Protein AF-A0A937WXI8-F1 (afdb_monomer)

Mean predicted aligned error: 5.97 Å

Nearest PDB structures (foldseek):
  8tid-assembly1_P  TM=4.183E-01  e=4.765E-04  Tetrahymena thermophila
  8th8-assembly1_P  TM=4.188E-01  e=2.820E-03  Tetrahymena thermophila
  8glk-assembly1_D  TM=4.709E-01  e=4.231E-01  Flavobacterium johnsoniae
  2wdy-assembly1_A  TM=4.471E-01  e=8.077E-01  Streptomyces coelicolor
  3s6v-assembly2_B  TM=4.698E-01  e=1.913E+00  Ancylostoma caninum

pLDDT: mean 93.1, std 4.79, range [73.44, 98.25]

Structure (mmCIF, N/CA/C/O backbone):
data_AF-A0A937WXI8-F1
#
_entry.id   AF-A0A937WXI8-F1
#
loop_
_atom_site.group_PDB
_atom_site.id
_atom_site.type_symbol
_atom_site.label_atom_id
_atom_site.label_alt_id
_atom_site.label_comp_id
_atom_site.label_asym_id
_atom_site.label_entity_id
_atom_site.label_seq_id
_atom_site.pdbx_PDB_ins_code
_atom_site.Cartn_x
_atom_site.Cartn_y
_atom_site.Cartn_z
_atom_site.occupancy
_atom_site.B_iso_or_equiv
_atom_site.auth_seq_id
_atom_site.auth_comp_id
_atom_site.auth_asym_id
_atom_site.auth_atom_id
_atom_site.pdbx_PDB_model_num
ATOM 1 N N . MET A 1 1 ? -3.631 -0.212 4.418 1.00 88.50 1 MET A N 1
ATOM 2 C CA . MET A 1 1 ? -2.775 -0.478 5.596 1.00 88.50 1 MET A CA 1
ATOM 3 C C . MET A 1 1 ? -1.649 -1.382 5.152 1.00 88.50 1 MET A C 1
ATOM 5 O O . MET A 1 1 ? -1.946 -2.474 4.686 1.00 88.50 1 MET A O 1
ATOM 9 N N . ILE A 1 2 ? -0.408 -0.899 5.191 1.00 81.50 2 ILE A N 1
ATOM 10 C CA . ILE A 1 2 ? 0.749 -1.517 4.527 1.00 81.50 2 ILE A CA 1
ATOM 11 C C . ILE A 1 2 ? 1.825 -1.875 5.558 1.00 81.50 2 ILE A C 1
ATOM 13 O O . ILE A 1 2 ? 2.051 -1.124 6.509 1.00 81.50 2 ILE A O 1
ATOM 17 N N . ARG A 1 3 ? 2.494 -3.011 5.353 1.00 81.94 3 ARG A N 1
ATOM 18 C CA . ARG A 1 3 ? 3.704 -3.438 6.069 1.00 81.94 3 ARG A CA 1
ATOM 19 C C . ARG A 1 3 ? 4.605 -4.174 5.086 1.00 81.94 3 ARG A C 1
ATOM 21 O O . ARG A 1 3 ? 4.110 -4.964 4.301 1.00 81.94 3 ARG A O 1
ATOM 28 N N . GLY A 1 4 ? 5.913 -3.944 5.157 1.00 75.50 4 GLY A N 1
ATOM 29 C CA . GLY A 1 4 ? 6.868 -4.578 4.250 1.00 75.50 4 GLY A CA 1
ATOM 30 C C . GLY A 1 4 ? 6.789 -4.032 2.821 1.00 75.50 4 GLY A C 1
ATOM 31 O O . GLY A 1 4 ? 5.716 -3.765 2.278 1.00 75.50 4 GLY A O 1
ATOM 32 N N . SER A 1 5 ? 7.955 -3.856 2.218 1.00 84.56 5 SER A N 1
ATOM 33 C CA . SER A 1 5 ? 8.097 -3.409 0.838 1.00 84.56 5 SER A CA 1
ATOM 34 C C . SER A 1 5 ? 9.276 -4.110 0.184 1.00 84.56 5 SER A C 1
ATOM 36 O O . SER A 1 5 ? 10.197 -4.559 0.867 1.00 84.56 5 SER A O 1
ATOM 38 N N . GLY A 1 6 ? 9.240 -4.192 -1.138 1.00 85.69 6 GLY A N 1
ATOM 39 C CA . GLY A 1 6 ? 10.349 -4.646 -1.968 1.00 85.69 6 GLY A CA 1
ATOM 40 C C . GLY A 1 6 ? 10.408 -3.804 -3.232 1.00 85.69 6 GLY A C 1
ATOM 41 O O . GLY A 1 6 ? 9.405 -3.204 -3.619 1.00 85.69 6 GLY A O 1
ATOM 42 N N . GLU A 1 7 ? 11.571 -3.763 -3.867 1.00 91.62 7 GLU A N 1
ATOM 43 C CA . GLU A 1 7 ? 11.778 -3.014 -5.102 1.00 91.62 7 GLU A CA 1
ATOM 44 C C . GLU A 1 7 ? 12.643 -3.828 -6.060 1.00 91.62 7 GLU A C 1
ATOM 46 O O . GLU A 1 7 ? 13.645 -4.422 -5.659 1.00 91.62 7 GLU A O 1
ATOM 51 N N . ASN A 1 8 ? 12.257 -3.820 -7.333 1.00 93.38 8 ASN A N 1
ATOM 52 C CA . ASN A 1 8 ? 13.097 -4.242 -8.439 1.00 93.38 8 ASN A CA 1
ATOM 53 C C . ASN A 1 8 ? 13.299 -3.058 -9.389 1.00 93.38 8 ASN A C 1
ATOM 55 O O . ASN A 1 8 ? 12.338 -2.372 -9.748 1.00 93.38 8 ASN A O 1
ATOM 59 N N . ILE A 1 9 ? 14.540 -2.844 -9.828 1.00 93.06 9 ILE A N 1
ATOM 60 C CA . ILE A 1 9 ? 14.888 -1.817 -10.815 1.00 93.06 9 ILE A CA 1
ATOM 61 C C . ILE A 1 9 ? 15.528 -2.494 -12.022 1.00 93.06 9 ILE A C 1
ATOM 63 O O . ILE A 1 9 ? 16.399 -3.351 -11.882 1.00 93.06 9 ILE A O 1
ATOM 67 N N . TRP A 1 10 ? 15.095 -2.116 -13.219 1.00 95.19 10 TRP A N 1
ATOM 68 C CA . TRP A 1 10 ? 15.735 -2.489 -14.475 1.00 95.19 10 TRP A CA 1
ATOM 69 C C . TRP A 1 10 ? 16.114 -1.221 -15.228 1.00 95.19 10 TRP A C 1
ATOM 71 O O . TRP A 1 10 ? 15.321 -0.281 -15.292 1.00 95.19 10 TRP A O 1
ATOM 81 N N . ARG A 1 11 ? 17.328 -1.183 -15.780 1.00 92.38 11 ARG A N 1
ATOM 82 C CA . ARG A 1 11 ? 17.828 -0.051 -16.563 1.00 92.38 11 ARG A CA 1
ATOM 83 C C . ARG A 1 11 ? 18.382 -0.528 -17.888 1.00 92.38 11 ARG A C 1
ATOM 85 O O . ARG A 1 11 ? 19.051 -1.557 -17.952 1.00 92.38 11 ARG A O 1
ATOM 92 N N . TYR A 1 12 ? 18.139 0.260 -18.923 1.00 90.31 12 TYR A N 1
ATOM 93 C CA . TYR A 1 12 ? 18.654 0.017 -20.257 1.00 90.31 12 TYR A CA 1
ATOM 94 C C . TYR A 1 12 ? 18.943 1.338 -20.958 1.00 90.31 12 TYR A C 1
ATOM 96 O O . TYR A 1 12 ? 18.070 2.196 -21.040 1.00 90.31 12 TYR A O 1
ATOM 104 N N . ALA A 1 13 ? 20.154 1.485 -21.487 1.00 86.44 13 ALA A N 1
ATOM 105 C CA . ALA A 1 13 ? 20.530 2.614 -22.327 1.00 86.44 13 ALA A CA 1
ATOM 106 C C . ALA A 1 13 ? 20.636 2.144 -23.779 1.00 86.44 13 ALA A C 1
ATOM 108 O O . ALA A 1 13 ? 21.362 1.191 -24.069 1.00 86.44 13 ALA A O 1
ATOM 109 N N . SER A 1 14 ? 19.927 2.817 -24.684 1.00 81.31 14 SER A N 1
ATOM 110 C CA . SER A 1 14 ? 20.088 2.608 -26.123 1.00 81.31 14 SER A CA 1
ATOM 111 C C . SER A 1 14 ? 21.176 3.543 -26.648 1.00 81.31 14 SER A C 1
ATOM 113 O O . SER A 1 14 ? 21.171 4.741 -26.357 1.00 81.31 14 SER A O 1
ATOM 115 N N . ILE A 1 15 ? 22.140 2.988 -27.382 1.00 83.44 15 ILE A N 1
ATOM 116 C CA . ILE A 1 15 ? 23.306 3.708 -27.898 1.00 83.44 15 ILE A CA 1
ATOM 117 C C . ILE A 1 15 ? 23.474 3.355 -29.374 1.00 83.44 15 ILE A C 1
ATOM 119 O O . ILE A 1 15 ? 23.551 2.177 -29.716 1.00 83.44 15 ILE A O 1
ATOM 123 N N . ILE A 1 16 ? 23.565 4.372 -30.230 1.00 81.81 16 ILE A N 1
ATOM 124 C CA . ILE A 1 16 ? 24.041 4.227 -31.608 1.00 81.81 16 ILE A CA 1
ATOM 125 C C . ILE A 1 16 ? 25.551 4.432 -31.593 1.00 81.81 16 ILE A C 1
ATOM 127 O O . ILE A 1 16 ? 26.041 5.432 -31.062 1.00 81.81 16 ILE A O 1
ATOM 131 N N . GLU A 1 17 ? 26.276 3.484 -32.173 1.00 87.75 17 GLU A N 1
ATOM 132 C CA . GLU A 1 17 ? 27.719 3.553 -32.373 1.00 87.75 17 GLU A CA 1
ATOM 133 C C . GLU A 1 17 ? 28.007 3.806 -33.856 1.00 87.75 17 GLU A C 1
ATOM 135 O O . GLU A 1 17 ? 27.491 3.099 -34.722 1.00 87.75 17 GLU A O 1
ATOM 140 N N . TYR A 1 18 ? 28.772 4.856 -34.145 1.00 88.31 18 TYR A N 1
ATOM 141 C CA . TYR A 1 18 ? 29.206 5.211 -35.495 1.00 88.31 18 TYR A CA 1
ATOM 142 C C . TYR A 1 18 ? 30.537 4.530 -35.830 1.00 88.31 18 TYR A C 1
ATOM 144 O O . TYR A 1 18 ? 31.299 4.167 -34.937 1.00 88.31 18 TYR A O 1
ATOM 152 N N . GLU A 1 19 ? 30.855 4.419 -37.121 1.00 91.38 19 GLU A N 1
ATOM 153 C CA . GLU A 1 19 ? 32.113 3.821 -37.608 1.00 91.38 19 GLU A CA 1
ATOM 154 C C . GLU A 1 19 ? 33.373 4.516 -37.064 1.00 91.38 19 GLU A C 1
ATOM 156 O O . GLU A 1 19 ? 34.423 3.894 -36.936 1.00 91.38 19 GLU A O 1
ATOM 161 N N . ASP A 1 20 ? 33.265 5.796 -36.697 1.00 91.75 20 ASP A N 1
ATOM 162 C CA . ASP A 1 20 ? 34.338 6.577 -36.073 1.00 91.75 20 ASP A CA 1
ATOM 163 C C . ASP A 1 20 ? 34.441 6.398 -34.544 1.00 91.75 20 ASP A C 1
ATOM 165 O O . ASP A 1 20 ? 35.203 7.103 -33.881 1.00 91.75 20 ASP A O 1
ATOM 169 N N . GLY A 1 21 ? 33.669 5.471 -33.969 1.00 89.19 21 GLY A N 1
ATOM 170 C CA . GLY A 1 21 ? 33.646 5.161 -32.540 1.00 89.19 21 GLY A CA 1
ATOM 171 C C . GLY A 1 21 ? 32.817 6.126 -31.688 1.00 89.19 21 GLY A C 1
ATOM 172 O O . GLY A 1 21 ? 32.745 5.957 -30.466 1.00 89.19 21 GLY A O 1
ATOM 173 N N . ARG A 1 22 ? 32.161 7.140 -32.277 1.00 89.69 22 ARG A N 1
ATOM 174 C CA . ARG A 1 22 ? 31.226 7.990 -31.524 1.00 89.69 22 ARG A CA 1
ATOM 175 C C . ARG A 1 22 ? 30.027 7.172 -31.052 1.00 89.69 22 ARG A C 1
ATOM 177 O O . ARG A 1 22 ? 29.423 6.430 -31.819 1.00 89.69 22 ARG A O 1
ATOM 184 N N . ARG A 1 23 ? 29.636 7.376 -29.791 1.00 86.75 23 ARG A N 1
ATOM 185 C CA . ARG A 1 23 ? 28.477 6.739 -29.152 1.00 86.75 23 ARG A CA 1
ATOM 186 C C . ARG A 1 23 ? 27.461 7.803 -28.768 1.00 86.75 23 ARG A C 1
ATOM 188 O O . ARG A 1 23 ? 27.758 8.659 -27.935 1.00 86.75 23 ARG A O 1
ATOM 195 N N . VAL A 1 24 ? 26.273 7.758 -29.361 1.00 85.25 24 VAL A N 1
ATOM 196 C CA . VAL A 1 24 ? 25.193 8.710 -29.068 1.00 85.25 24 VAL A CA 1
ATOM 197 C C . VAL A 1 24 ? 24.010 7.991 -28.427 1.00 85.25 24 VAL A C 1
ATOM 199 O O . VAL A 1 24 ? 23.615 6.929 -28.913 1.00 85.25 24 VAL A O 1
ATOM 202 N N . PRO A 1 25 ? 23.425 8.532 -27.343 1.00 83.56 25 PRO A N 1
ATOM 203 C CA . PRO A 1 25 ? 22.187 7.992 -26.807 1.00 83.56 25 PRO A CA 1
ATOM 204 C C . PRO A 1 25 ? 21.075 8.070 -27.850 1.00 83.56 25 PRO A C 1
ATOM 206 O O . PRO A 1 25 ? 20.882 9.106 -28.488 1.00 83.56 25 PRO A O 1
ATOM 209 N N . ALA A 1 26 ? 20.328 6.984 -27.996 1.0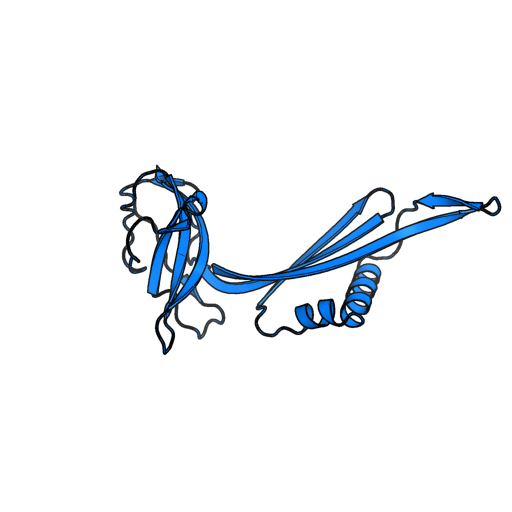0 81.44 26 ALA A N 1
ATOM 210 C CA . ALA A 1 26 ? 19.190 6.901 -28.895 1.00 81.44 26 ALA A CA 1
ATOM 211 C C . ALA A 1 26 ? 17.911 6.633 -28.107 1.00 81.44 26 ALA A C 1
ATOM 213 O O . ALA A 1 26 ? 17.937 6.041 -27.030 1.00 81.44 26 ALA A O 1
ATOM 214 N N . ALA A 1 27 ? 16.770 7.072 -28.633 1.00 73.44 27 ALA A N 1
ATOM 215 C CA . ALA A 1 27 ? 15.496 6.631 -28.087 1.00 73.44 27 ALA A CA 1
ATOM 216 C C . ALA A 1 27 ? 15.359 5.115 -28.285 1.00 73.44 27 ALA A C 1
ATOM 218 O O . ALA A 1 27 ? 15.780 4.572 -29.307 1.00 73.44 27 ALA A O 1
ATOM 219 N N . ILE A 1 28 ? 14.768 4.432 -27.307 1.00 80.25 28 ILE A N 1
ATOM 220 C CA . ILE A 1 28 ? 14.314 3.061 -27.516 1.00 80.25 28 ILE A CA 1
ATOM 221 C C . ILE A 1 28 ? 13.090 3.098 -28.441 1.00 80.25 28 ILE A C 1
ATOM 223 O O . ILE A 1 28 ? 12.145 3.841 -28.187 1.00 80.25 28 ILE A O 1
ATOM 227 N N . ASP A 1 29 ? 13.113 2.317 -29.517 1.00 82.75 29 ASP A N 1
ATOM 228 C CA . ASP A 1 29 ? 12.020 2.205 -30.494 1.00 82.75 29 ASP A CA 1
ATOM 229 C C . ASP A 1 29 ? 11.177 0.933 -30.290 1.00 82.75 29 ASP A C 1
ATOM 231 O O . ASP A 1 29 ? 10.224 0.663 -31.023 1.00 82.75 29 ASP A O 1
ATOM 235 N N . TRP A 1 30 ? 11.511 0.132 -29.273 1.00 87.44 30 TRP A N 1
ATOM 236 C CA . TRP A 1 30 ? 10.789 -1.093 -28.966 1.00 87.44 30 TRP A CA 1
ATOM 237 C C . TRP A 1 30 ? 9.384 -0.794 -28.438 1.00 87.44 30 TRP A C 1
ATOM 239 O O . TRP A 1 30 ? 9.198 0.121 -27.631 1.00 87.44 30 TRP A O 1
ATOM 249 N N . PRO A 1 31 ? 8.387 -1.624 -28.789 1.00 90.19 31 PRO A N 1
ATOM 250 C CA . PRO A 1 31 ? 7.069 -1.516 -28.185 1.00 90.19 31 PRO A CA 1
ATOM 251 C C . PRO A 1 31 ? 7.148 -1.800 -26.679 1.00 90.19 31 PRO A C 1
ATOM 253 O O . PRO A 1 31 ? 7.891 -2.684 -26.243 1.00 90.19 31 PRO A O 1
ATOM 256 N N . ALA A 1 32 ? 6.319 -1.114 -25.885 1.00 88.25 32 ALA A N 1
ATOM 257 C CA . ALA A 1 32 ? 6.310 -1.217 -24.420 1.00 88.25 32 ALA A CA 1
ATOM 258 C C . ALA A 1 32 ? 6.228 -2.666 -23.902 1.00 88.25 32 ALA A C 1
ATOM 260 O O . ALA A 1 32 ? 6.888 -3.012 -22.925 1.00 88.25 32 ALA A O 1
ATOM 261 N N . ARG A 1 33 ? 5.485 -3.541 -24.597 1.00 92.50 33 ARG A N 1
ATOM 262 C CA . ARG A 1 33 ? 5.412 -4.976 -24.280 1.00 92.50 33 ARG A CA 1
ATOM 263 C C . ARG A 1 33 ? 6.788 -5.647 -24.279 1.00 92.50 33 ARG A C 1
ATOM 265 O O . ARG A 1 33 ? 7.108 -6.365 -23.341 1.00 92.50 33 ARG A O 1
ATOM 272 N N . ARG A 1 34 ? 7.611 -5.384 -25.297 1.00 93.12 34 ARG A N 1
ATOM 273 C CA . ARG A 1 34 ? 8.952 -5.973 -25.418 1.00 93.12 34 ARG A CA 1
ATOM 274 C C . ARG A 1 34 ? 9.885 -5.461 -24.323 1.00 93.12 34 ARG A C 1
ATOM 276 O O . ARG A 1 34 ? 10.699 -6.219 -23.808 1.00 93.12 34 ARG A O 1
ATOM 283 N N . ILE A 1 35 ? 9.759 -4.186 -23.957 1.00 91.75 35 ILE A N 1
ATOM 284 C CA . ILE A 1 35 ? 10.516 -3.590 -22.848 1.00 91.75 35 ILE A CA 1
ATOM 285 C C . ILE A 1 35 ? 10.136 -4.280 -21.526 1.00 91.75 35 ILE A C 1
ATOM 287 O O . ILE A 1 35 ? 11.017 -4.677 -20.766 1.00 91.75 35 ILE A O 1
ATOM 291 N N . ALA A 1 36 ? 8.837 -4.489 -21.286 1.00 94.00 36 ALA A N 1
ATOM 292 C CA . ALA A 1 36 ? 8.343 -5.184 -20.101 1.00 94.00 36 ALA A CA 1
ATOM 293 C C . ALA A 1 36 ? 8.818 -6.645 -20.033 1.00 94.00 36 ALA A C 1
ATOM 295 O 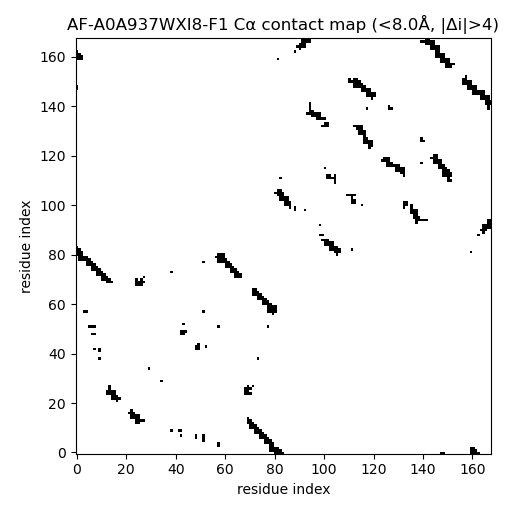O . ALA A 1 36 ? 9.316 -7.064 -18.992 1.00 94.00 36 ALA A O 1
ATOM 296 N N . GLU A 1 37 ? 8.730 -7.397 -21.137 1.00 96.06 37 GLU A N 1
ATOM 297 C CA . GLU A 1 37 ? 9.240 -8.775 -21.232 1.00 96.06 37 GLU A CA 1
ATOM 298 C C . GLU A 1 37 ? 10.733 -8.829 -20.871 1.00 96.06 37 GLU A C 1
ATOM 300 O O . GLU A 1 37 ? 11.136 -9.603 -20.007 1.00 96.06 37 GLU A O 1
ATOM 305 N N . LYS A 1 38 ? 11.548 -7.924 -21.431 1.00 95.56 38 LYS A N 1
ATOM 306 C CA . LYS A 1 38 ? 12.986 -7.851 -21.128 1.00 95.56 38 LYS A CA 1
ATOM 307 C C . LYS A 1 38 ? 13.284 -7.523 -19.668 1.00 95.56 38 LYS A C 1
ATOM 309 O O . LYS A 1 38 ? 14.196 -8.121 -19.095 1.00 95.56 38 LYS A O 1
ATOM 314 N N . ALA A 1 39 ? 12.541 -6.596 -19.069 1.00 95.75 39 ALA A N 1
ATOM 315 C CA . ALA A 1 39 ? 12.712 -6.253 -17.662 1.00 95.75 39 ALA A CA 1
ATOM 316 C C . ALA A 1 39 ? 12.347 -7.432 -16.748 1.00 95.75 39 ALA A C 1
ATOM 318 O O . ALA A 1 39 ? 13.134 -7.794 -15.872 1.00 95.75 39 ALA A O 1
ATOM 319 N N . VAL A 1 40 ? 11.202 -8.078 -16.994 1.00 96.69 40 VAL A N 1
ATOM 320 C CA . VAL A 1 40 ? 10.740 -9.228 -16.203 1.00 96.69 40 VAL A CA 1
ATOM 321 C C . VAL A 1 40 ? 11.681 -10.419 -16.356 1.00 96.69 40 VAL A C 1
ATOM 323 O O . VAL A 1 40 ? 12.075 -10.990 -15.342 1.00 96.69 40 VAL A O 1
ATOM 326 N N . ASP A 1 41 ? 12.117 -10.753 -17.572 1.00 98.06 41 ASP A N 1
ATOM 327 C CA . ASP A 1 41 ? 13.097 -11.821 -17.805 1.00 98.06 41 ASP A CA 1
ATOM 328 C C . ASP A 1 41 ? 14.412 -11.538 -17.069 1.00 98.06 41 ASP A C 1
ATOM 330 O O . ASP A 1 41 ? 14.990 -12.421 -16.433 1.00 98.06 41 ASP A O 1
ATOM 334 N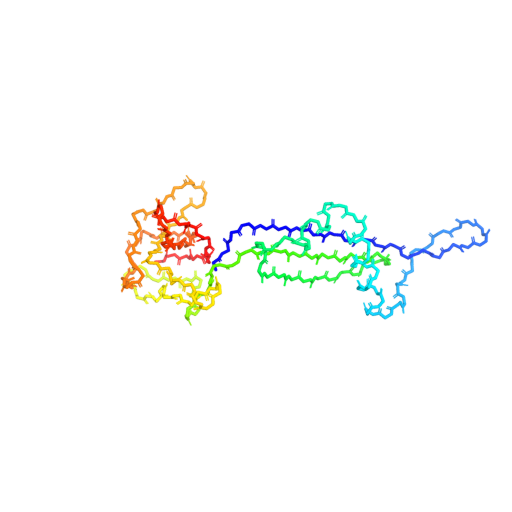 N . SER A 1 42 ? 14.890 -10.291 -17.117 1.00 96.94 42 SER A N 1
ATOM 335 C CA . SER A 1 42 ? 16.112 -9.885 -16.422 1.00 96.94 42 SER A CA 1
ATOM 336 C C . SER A 1 42 ? 15.975 -10.011 -14.904 1.00 96.94 42 SER A C 1
ATOM 338 O O . SER A 1 42 ? 16.894 -10.505 -14.250 1.00 96.94 42 SER A O 1
ATOM 340 N N . TRP A 1 43 ? 14.849 -9.582 -14.328 1.00 97.81 43 TRP A N 1
ATOM 341 C CA . TRP A 1 43 ? 14.589 -9.731 -12.895 1.00 97.81 43 TRP A CA 1
ATOM 342 C C . TRP A 1 43 ? 14.431 -11.190 -12.496 1.00 97.81 43 TRP A C 1
ATOM 344 O O . TRP A 1 43 ? 15.030 -11.620 -11.515 1.00 97.81 43 TRP A O 1
ATOM 354 N N . MET A 1 44 ? 13.702 -11.979 -13.282 1.00 98.12 44 MET A N 1
ATOM 355 C CA . MET A 1 44 ? 13.562 -13.406 -13.034 1.00 98.12 44 MET A CA 1
ATOM 356 C C . MET A 1 44 ? 14.905 -14.118 -13.126 1.00 98.12 44 MET A C 1
ATOM 358 O O . MET A 1 44 ? 15.109 -15.061 -12.383 1.00 98.12 44 MET A O 1
ATOM 362 N N . ASN A 1 45 ? 15.867 -13.680 -13.933 1.00 97.81 45 ASN A N 1
ATOM 363 C CA . ASN A 1 45 ? 17.207 -14.280 -13.960 1.00 97.81 45 ASN A CA 1
ATOM 364 C C . ASN A 1 45 ? 18.140 -13.812 -12.829 1.00 97.81 45 ASN A C 1
ATOM 366 O O . ASN A 1 45 ? 19.238 -14.344 -12.679 1.00 97.81 45 ASN A O 1
ATOM 370 N N . SER A 1 46 ? 17.703 -12.873 -11.989 1.00 97.19 46 SER A N 1
ATOM 371 C CA . SER A 1 46 ? 18.456 -12.381 -10.838 1.00 97.19 46 SER A CA 1
ATOM 372 C C . SER A 1 46 ? 17.867 -12.935 -9.533 1.00 97.19 46 SER A C 1
ATOM 374 O O . SER A 1 46 ? 16.703 -12.664 -9.248 1.00 97.19 46 SER A O 1
ATOM 376 N N . PRO A 1 47 ? 18.628 -13.673 -8.700 1.00 96.50 47 PRO A N 1
ATOM 377 C CA . PRO A 1 47 ? 18.089 -14.297 -7.489 1.00 96.50 47 PRO A CA 1
ATOM 378 C C . PRO A 1 47 ? 17.364 -13.331 -6.540 1.00 96.50 47 PRO A C 1
ATOM 380 O O . PRO A 1 47 ? 16.254 -13.634 -6.115 1.00 96.50 47 PRO A O 1
ATOM 383 N N . GLY A 1 48 ? 17.936 -12.153 -6.262 1.00 94.94 48 GLY A N 1
ATOM 384 C CA . GLY A 1 48 ? 17.322 -11.172 -5.357 1.00 94.94 48 GLY A CA 1
ATOM 385 C C . GLY A 1 48 ? 16.039 -10.553 -5.919 1.00 94.94 48 GLY A C 1
ATOM 386 O O . GLY A 1 48 ? 15.033 -10.455 -5.221 1.00 94.94 48 GLY A O 1
ATOM 387 N N . HIS A 1 49 ? 16.029 -10.197 -7.206 1.00 96.62 49 HIS A N 1
ATOM 388 C CA . HIS A 1 49 ? 14.821 -9.657 -7.833 1.00 96.62 49 HIS A CA 1
ATOM 389 C C . HIS A 1 49 ? 13.724 -10.724 -7.981 1.00 96.62 49 HIS A C 1
ATOM 391 O O . HIS A 1 49 ? 12.543 -10.441 -7.755 1.00 96.62 49 HIS A O 1
ATOM 397 N N . ARG A 1 50 ? 14.111 -11.961 -8.319 1.00 97.88 50 ARG A N 1
ATOM 398 C CA . ARG A 1 50 ? 13.222 -13.128 -8.357 1.00 97.88 50 ARG A CA 1
ATOM 399 C C . ARG A 1 50 ? 12.605 -13.390 -6.987 1.00 97.88 50 ARG A C 1
ATOM 401 O O . ARG A 1 50 ? 11.413 -13.669 -6.923 1.00 97.88 50 ARG A O 1
ATOM 408 N N . GLU A 1 51 ? 13.383 -13.288 -5.910 1.00 96.62 51 GLU A N 1
ATOM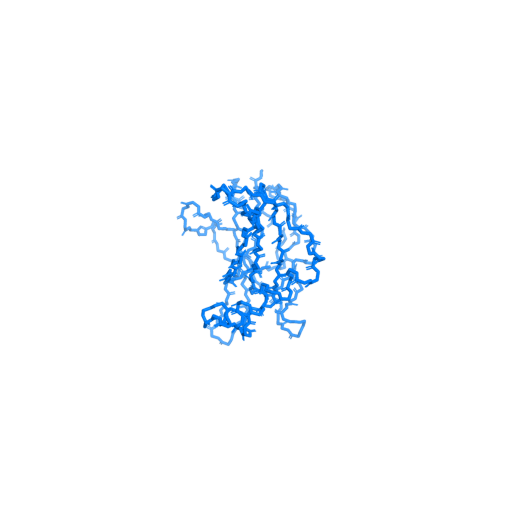 409 C CA . GLU A 1 51 ? 12.870 -13.460 -4.549 1.00 96.62 51 GLU A CA 1
ATOM 410 C C . GLU A 1 51 ? 11.731 -12.478 -4.266 1.00 96.62 51 GLU A C 1
ATOM 412 O O . GLU A 1 51 ? 10.680 -12.900 -3.791 1.00 96.62 51 GLU A O 1
ATOM 417 N N . ASN A 1 52 ? 11.886 -11.200 -4.630 1.00 94.75 52 ASN A N 1
ATOM 418 C CA . ASN A 1 52 ? 10.811 -10.218 -4.491 1.00 94.75 52 ASN A CA 1
ATOM 419 C C . ASN A 1 52 ? 9.567 -10.608 -5.305 1.00 94.75 52 ASN A C 1
ATOM 421 O O . ASN A 1 52 ? 8.464 -10.579 -4.768 1.00 94.75 52 ASN A O 1
ATOM 425 N N . ILE A 1 53 ? 9.731 -11.015 -6.571 1.00 96.31 53 ILE A N 1
ATOM 426 C CA . ILE A 1 53 ? 8.606 -11.398 -7.448 1.00 96.31 53 ILE A CA 1
ATOM 427 C C . ILE A 1 53 ? 7.845 -12.612 -6.899 1.00 96.31 53 ILE A C 1
ATOM 429 O O . ILE A 1 53 ? 6.619 -12.649 -6.960 1.00 96.31 53 ILE A O 1
ATOM 433 N N . LEU A 1 54 ? 8.561 -13.604 -6.366 1.00 96.25 54 LEU A N 1
ATOM 434 C CA . LEU A 1 54 ? 7.978 -14.862 -5.891 1.00 96.25 54 LEU A CA 1
ATOM 435 C C . LEU A 1 54 ? 7.544 -14.819 -4.420 1.00 96.25 54 LEU A C 1
ATOM 437 O O . LEU A 1 54 ? 6.996 -15.798 -3.906 1.00 96.25 54 LEU A O 1
ATOM 441 N N . ARG A 1 55 ? 7.783 -13.709 -3.716 1.00 94.94 55 ARG A N 1
ATOM 442 C CA . ARG A 1 55 ? 7.449 -13.585 -2.299 1.00 94.94 55 ARG A CA 1
ATOM 443 C C . ARG A 1 55 ? 5.935 -13.515 -2.112 1.00 94.94 55 ARG A C 1
ATOM 445 O O . ARG A 1 55 ? 5.327 -12.457 -2.235 1.00 94.94 55 ARG A O 1
ATOM 452 N N . ALA A 1 56 ? 5.348 -14.635 -1.693 1.00 91.50 56 ALA A N 1
ATOM 453 C CA . ALA A 1 56 ? 3.907 -14.776 -1.467 1.00 91.50 56 ALA A CA 1
ATOM 454 C C . ALA A 1 56 ? 3.319 -13.796 -0.432 1.00 91.50 56 ALA A C 1
ATOM 456 O O . ALA A 1 56 ? 2.114 -13.559 -0.423 1.00 91.50 56 ALA A O 1
ATOM 457 N N . SER A 1 57 ? 4.145 -13.228 0.456 1.00 88.88 57 SER A N 1
ATOM 458 C CA . SER A 1 57 ? 3.683 -12.219 1.412 1.00 88.88 57 SER A CA 1
ATOM 459 C C . SER A 1 57 ? 3.459 -10.844 0.780 1.00 88.88 57 SER A C 1
ATOM 461 O O . SER A 1 57 ? 2.758 -10.025 1.376 1.00 88.88 57 SER A O 1
ATOM 463 N N . PHE A 1 58 ? 4.002 -10.560 -0.408 1.00 92.94 58 PHE A N 1
ATOM 464 C CA . PHE A 1 58 ? 3.607 -9.382 -1.171 1.00 92.94 58 PHE A CA 1
ATOM 465 C C . PHE A 1 58 ? 2.257 -9.626 -1.837 1.00 92.94 58 PHE A C 1
ATOM 467 O O . PHE A 1 58 ? 1.995 -10.662 -2.434 1.00 92.94 58 PHE A O 1
ATOM 474 N N . THR A 1 59 ? 1.384 -8.637 -1.708 1.00 91.69 59 THR A N 1
ATOM 475 C CA . THR A 1 59 ? -0.028 -8.744 -2.119 1.00 91.69 59 THR A CA 1
ATOM 476 C C . THR A 1 59 ? -0.375 -7.779 -3.242 1.00 91.69 59 THR A C 1
ATOM 478 O O . THR A 1 59 ? -1.376 -7.950 -3.926 1.00 91.69 59 THR A O 1
ATOM 481 N N . HIS A 1 60 ? 0.440 -6.736 -3.391 1.00 92.88 60 HIS A N 1
ATOM 482 C CA . HIS A 1 60 ? 0.249 -5.643 -4.322 1.00 92.88 60 HIS A CA 1
ATOM 483 C C . HIS A 1 60 ? 1.584 -5.308 -4.955 1.00 92.88 60 HIS A C 1
ATOM 485 O O . HIS A 1 60 ? 2.628 -5.382 -4.299 1.00 92.88 60 HIS A O 1
ATOM 491 N N . LEU A 1 61 ? 1.524 -4.866 -6.204 1.00 95.00 61 LEU A N 1
ATOM 492 C CA . LEU A 1 61 ? 2.655 -4.256 -6.873 1.00 95.00 61 LEU A CA 1
ATOM 493 C C . LEU A 1 61 ? 2.207 -3.060 -7.709 1.00 95.00 61 LEU A C 1
ATOM 495 O O . LEU A 1 61 ? 1.060 -2.992 -8.151 1.00 95.00 61 LEU A O 1
ATOM 499 N N . GLY A 1 62 ? 3.128 -2.130 -7.927 1.00 94.38 62 GLY A N 1
ATOM 500 C CA . GLY A 1 62 ? 2.990 -1.027 -8.869 1.00 94.38 62 GLY A CA 1
ATOM 501 C C . GLY A 1 62 ? 4.233 -0.943 -9.745 1.00 94.38 62 GLY A C 1
ATOM 502 O O . GLY A 1 62 ? 5.342 -1.171 -9.263 1.00 94.38 62 GLY A O 1
ATOM 503 N N . VAL A 1 63 ? 4.050 -0.624 -11.025 1.00 95.50 63 VAL A N 1
ATOM 504 C CA . VAL A 1 63 ? 5.147 -0.503 -11.992 1.00 95.50 63 VAL A CA 1
ATOM 505 C C . VAL A 1 63 ? 5.127 0.887 -12.608 1.00 95.50 63 VAL A C 1
ATOM 507 O O . VAL A 1 63 ? 4.071 1.379 -13.000 1.00 95.50 63 VAL A O 1
ATOM 510 N N . GLY A 1 64 ? 6.299 1.509 -12.698 1.00 93.81 64 GLY A N 1
ATOM 511 C CA . GLY A 1 64 ? 6.508 2.774 -13.393 1.00 93.81 64 GLY A CA 1
ATOM 512 C C . GLY A 1 64 ? 7.696 2.675 -14.340 1.00 93.81 64 GLY A C 1
ATOM 513 O O . GLY A 1 64 ? 8.669 1.982 -14.046 1.00 93.81 64 GLY A O 1
ATOM 514 N N . MET A 1 65 ? 7.617 3.374 -15.470 1.00 92.56 65 MET A N 1
ATOM 515 C CA . MET A 1 65 ? 8.696 3.468 -16.451 1.00 92.56 65 MET A CA 1
ATOM 516 C C . MET A 1 65 ? 9.027 4.936 -16.715 1.00 92.56 65 MET A C 1
ATOM 518 O O . MET A 1 65 ? 8.126 5.757 -16.876 1.00 92.56 65 MET A O 1
ATOM 522 N N . SER A 1 66 ? 10.318 5.249 -16.785 1.00 91.06 66 SER A N 1
ATOM 523 C CA . SER A 1 66 ? 10.845 6.559 -17.161 1.00 91.06 66 SER A CA 1
ATOM 524 C C . SER A 1 66 ? 11.818 6.408 -18.325 1.00 91.06 66 SER A C 1
ATOM 526 O O . SER A 1 66 ? 12.625 5.480 -18.327 1.00 91.06 66 SER A O 1
ATOM 528 N N . ILE A 1 67 ? 11.742 7.315 -19.302 1.00 87.31 67 ILE A N 1
ATOM 529 C CA . ILE A 1 67 ? 12.662 7.377 -20.441 1.00 87.31 67 ILE A CA 1
ATOM 530 C C . ILE A 1 67 ? 13.280 8.773 -20.468 1.00 87.31 67 ILE A C 1
ATOM 532 O O . ILE A 1 67 ? 12.592 9.758 -20.733 1.00 87.31 67 ILE A O 1
ATOM 536 N N . VAL A 1 68 ? 14.579 8.869 -20.192 1.00 86.50 68 VAL A N 1
ATOM 537 C CA . VAL A 1 68 ? 15.313 10.139 -20.132 1.00 86.50 68 VAL A CA 1
ATOM 538 C C . VAL A 1 68 ? 16.578 10.017 -20.967 1.00 86.50 68 VAL A C 1
ATOM 540 O O . VAL A 1 68 ? 17.429 9.185 -20.683 1.00 86.50 68 VAL A O 1
ATOM 543 N N . LYS A 1 69 ? 16.718 10.854 -22.005 1.00 84.38 69 LYS A N 1
ATOM 544 C CA . LYS A 1 69 ? 17.917 10.916 -22.869 1.00 84.38 69 LYS A CA 1
ATOM 545 C C . LYS A 1 69 ? 18.389 9.542 -23.389 1.00 84.38 69 LYS A C 1
ATOM 547 O O . LYS A 1 69 ? 19.583 9.274 -23.422 1.00 84.38 69 LYS A O 1
ATOM 552 N N . GLY A 1 70 ? 17.456 8.671 -23.781 1.00 80.56 70 GLY A N 1
ATOM 553 C CA . GLY A 1 70 ? 17.767 7.325 -24.285 1.00 80.56 70 GLY A CA 1
ATOM 554 C C . GLY A 1 70 ? 18.017 6.260 -23.210 1.00 80.56 70 GLY A C 1
ATOM 555 O O . GLY A 1 70 ? 18.229 5.093 -23.538 1.00 80.56 70 GLY A O 1
ATOM 556 N N . GLU A 1 71 ? 17.941 6.627 -21.929 1.00 87.19 71 GLU A N 1
ATOM 557 C CA . GLU A 1 71 ? 17.950 5.696 -20.804 1.00 87.19 71 GLU A CA 1
ATOM 558 C C . GLU A 1 71 ? 16.517 5.377 -20.371 1.00 87.19 71 GLU A C 1
ATOM 560 O O . GLU A 1 71 ? 15.737 6.265 -20.031 1.00 87.19 71 GLU A O 1
ATOM 565 N N . THR A 1 72 ? 16.177 4.094 -20.380 1.00 90.31 72 THR A N 1
ATOM 566 C CA . THR A 1 72 ? 14.922 3.549 -19.866 1.00 90.31 72 THR A CA 1
ATOM 567 C C . THR A 1 72 ? 15.162 2.976 -18.479 1.00 90.31 72 THR A C 1
ATOM 569 O O . THR A 1 72 ? 16.021 2.115 -18.304 1.00 90.31 72 THR A O 1
ATOM 572 N N . THR A 1 73 ? 14.380 3.416 -17.498 1.00 93.69 73 THR A N 1
ATOM 573 C CA . THR A 1 73 ? 14.334 2.833 -16.153 1.00 93.69 73 THR A CA 1
ATOM 574 C C . THR A 1 73 ? 12.932 2.315 -15.878 1.00 93.69 73 THR A C 1
ATOM 576 O O . THR A 1 73 ? 11.963 3.049 -16.062 1.00 93.69 73 THR A O 1
ATOM 579 N N . ILE A 1 74 ? 12.824 1.074 -15.409 1.00 96.00 74 ILE A N 1
ATOM 580 C CA . ILE A 1 74 ? 11.581 0.505 -14.890 1.00 96.00 74 ILE A CA 1
ATOM 581 C C . ILE A 1 74 ? 11.770 0.214 -13.407 1.00 96.00 74 ILE A C 1
ATOM 583 O O . ILE A 1 74 ? 12.742 -0.434 -13.020 1.00 96.00 74 ILE A O 1
ATOM 587 N N . THR A 1 75 ? 10.814 0.661 -12.601 1.00 96.31 75 THR A N 1
ATOM 588 C CA . THR A 1 75 ? 10.728 0.349 -11.175 1.00 96.31 75 THR A CA 1
ATOM 589 C C . THR A 1 75 ? 9.471 -0.468 -10.922 1.00 96.31 75 THR A C 1
ATOM 591 O O . THR A 1 75 ? 8.378 -0.067 -11.324 1.00 96.31 75 THR A O 1
ATOM 594 N N . GLN A 1 76 ? 9.620 -1.596 -10.234 1.00 97.31 76 GLN A N 1
ATOM 595 C CA . GLN A 1 76 ? 8.525 -2.409 -9.716 1.00 97.31 76 GLN A CA 1
ATOM 596 C C . GLN A 1 76 ? 8.584 -2.387 -8.189 1.00 97.31 76 GLN A C 1
ATOM 598 O O . GLN A 1 76 ? 9.518 -2.916 -7.591 1.00 97.31 76 GLN A O 1
ATOM 603 N N . ASN A 1 77 ? 7.576 -1.778 -7.571 1.00 95.94 77 ASN A N 1
ATOM 604 C CA . ASN A 1 77 ? 7.430 -1.694 -6.124 1.00 95.94 77 ASN A CA 1
ATOM 605 C C . ASN A 1 77 ? 6.413 -2.715 -5.635 1.00 95.94 77 ASN A C 1
ATOM 607 O O . ASN A 1 77 ? 5.330 -2.822 -6.206 1.00 95.94 77 ASN A O 1
ATOM 611 N N . PHE A 1 78 ? 6.734 -3.398 -4.544 1.00 94.69 78 PHE 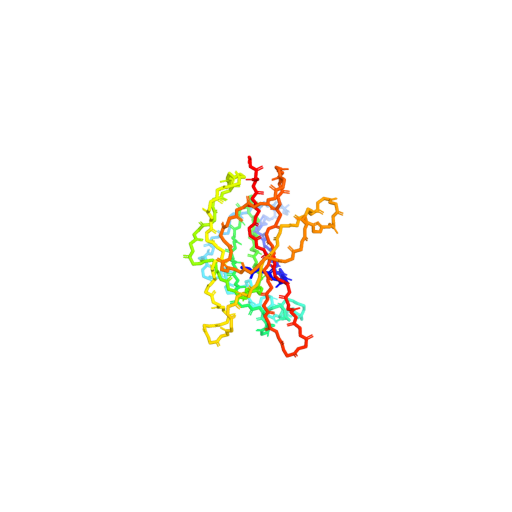A N 1
ATOM 612 C CA . PHE A 1 78 ? 5.869 -4.367 -3.884 1.00 94.69 78 PHE A CA 1
ATOM 613 C C . PHE A 1 78 ? 5.436 -3.875 -2.508 1.00 94.69 78 PHE A C 1
ATOM 615 O O . PHE A 1 78 ? 6.188 -3.189 -1.813 1.00 94.69 78 PHE A O 1
ATOM 622 N N . ALA A 1 79 ? 4.238 -4.280 -2.091 1.00 91.25 79 ALA A N 1
ATOM 623 C CA . ALA A 1 79 ? 3.713 -4.006 -0.762 1.00 91.25 79 ALA A CA 1
ATOM 624 C C . ALA A 1 79 ? 2.859 -5.169 -0.234 1.00 91.25 79 ALA A C 1
ATOM 626 O O . ALA A 1 79 ? 2.133 -5.838 -0.984 1.00 91.25 79 ALA A O 1
ATOM 627 N N . SER A 1 80 ? 2.883 -5.376 1.084 1.00 90.94 80 SER A N 1
ATOM 628 C CA . SER A 1 80 ? 1.893 -6.219 1.764 1.00 90.94 80 SER A CA 1
ATOM 629 C C . SER A 1 80 ? 0.817 -5.337 2.381 1.00 90.94 80 SER A C 1
ATOM 631 O O . SER A 1 80 ? 1.094 -4.517 3.258 1.00 90.94 80 SER A O 1
ATOM 633 N N . ALA A 1 81 ? -0.420 -5.489 1.914 1.00 91.50 81 ALA A 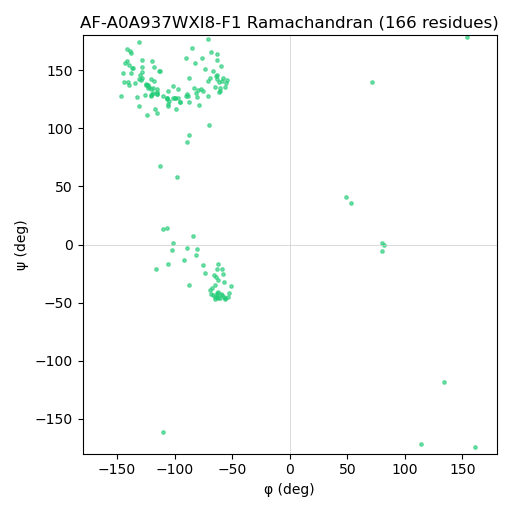N 1
ATOM 634 C CA . ALA A 1 81 ? -1.573 -4.779 2.433 1.00 91.50 81 ALA A CA 1
ATOM 635 C C . ALA A 1 81 ? -2.436 -5.725 3.270 1.00 91.50 81 ALA A C 1
ATOM 637 O O . ALA A 1 81 ? -2.783 -6.814 2.823 1.00 91.50 81 ALA A O 1
ATOM 638 N N . ARG A 1 82 ? -2.819 -5.280 4.470 1.00 93.06 82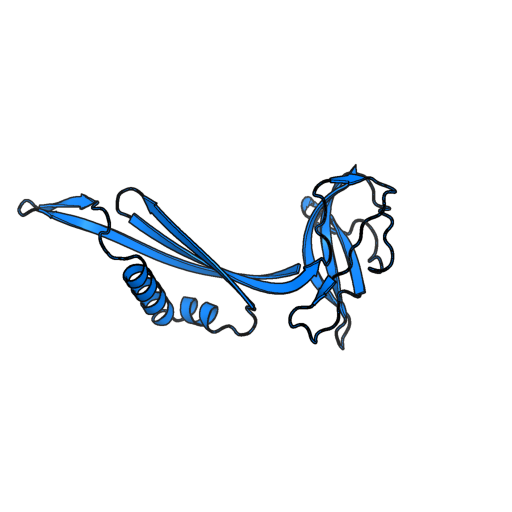 ARG A N 1
ATOM 639 C CA . ARG A 1 82 ? -3.737 -6.019 5.356 1.00 93.06 82 ARG A CA 1
ATOM 640 C C . ARG A 1 82 ? -5.203 -5.636 5.161 1.00 93.06 82 ARG A C 1
ATOM 642 O O . ARG A 1 82 ? -6.102 -6.320 5.634 1.00 93.06 82 ARG A O 1
ATOM 649 N N . GLY A 1 83 ? -5.442 -4.537 4.454 1.00 93.38 83 GLY A N 1
ATOM 650 C CA . GLY A 1 83 ? -6.770 -4.040 4.127 1.00 93.38 83 GLY A CA 1
ATOM 651 C C . GLY A 1 83 ? -6.762 -2.566 3.735 1.00 93.38 83 GLY A C 1
ATOM 652 O O . GLY A 1 83 ? -5.711 -1.905 3.700 1.00 93.38 83 GLY A O 1
ATOM 653 N N . TYR A 1 84 ? -7.961 -2.034 3.545 1.00 94.38 84 TYR A N 1
ATOM 654 C CA . TYR A 1 84 ? -8.241 -0.661 3.135 1.00 94.38 84 TYR A CA 1
ATOM 655 C C . TYR A 1 84 ? -9.233 -0.025 4.096 1.00 94.38 84 TYR A C 1
ATOM 657 O O . TYR A 1 84 ? -9.970 -0.727 4.781 1.00 94.38 84 TYR A O 1
ATOM 665 N N . LEU A 1 85 ? -9.265 1.301 4.144 1.00 95.69 85 LEU A N 1
ATOM 666 C CA . LEU A 1 85 ? -10.358 1.992 4.816 1.00 95.69 85 LEU A CA 1
ATOM 667 C C . LEU A 1 85 ? -11.634 1.846 3.986 1.00 95.69 85 LEU A C 1
ATOM 669 O O . LEU A 1 85 ? -11.573 1.938 2.761 1.00 95.69 85 LEU A O 1
ATOM 673 N N . LYS A 1 86 ? -12.779 1.643 4.645 1.00 95.25 86 LYS A N 1
ATOM 674 C CA . LYS A 1 86 ? -14.084 1.635 3.961 1.00 95.25 86 LYS A CA 1
ATOM 675 C C . LYS A 1 86 ? -14.428 3.001 3.376 1.00 95.25 86 LYS A C 1
ATOM 677 O O . LYS A 1 86 ? -15.028 3.085 2.312 1.00 95.25 86 LYS A O 1
ATOM 682 N N . THR A 1 87 ? -14.016 4.055 4.071 1.00 93.31 87 THR A N 1
ATOM 683 C CA . THR A 1 87 ? -14.218 5.443 3.663 1.00 93.31 87 THR A CA 1
ATOM 684 C C . THR A 1 87 ? -12.866 6.135 3.609 1.00 93.31 87 THR A C 1
ATOM 686 O O . THR A 1 87 ? -12.030 5.937 4.489 1.00 93.31 87 THR A O 1
ATOM 689 N N . GLY A 1 88 ? -12.632 6.943 2.573 1.00 90.62 88 GLY A N 1
ATOM 690 C CA . GLY A 1 88 ? -11.403 7.724 2.462 1.00 90.62 88 GLY A CA 1
ATOM 691 C C . GLY A 1 88 ? -11.192 8.611 3.691 1.00 90.62 88 GLY A C 1
ATOM 692 O O . GLY A 1 88 ? -12.131 9.253 4.161 1.00 90.62 88 GLY A O 1
ATOM 693 N N . LEU A 1 89 ? -9.961 8.640 4.206 1.00 92.38 89 LEU A N 1
ATOM 694 C CA . LEU A 1 89 ? -9.600 9.484 5.340 1.00 92.38 89 LEU A CA 1
ATOM 695 C C . LEU A 1 89 ? -9.172 10.869 4.842 1.00 92.38 89 LEU A C 1
ATOM 697 O O . LEU A 1 89 ? -8.219 10.942 4.057 1.00 92.38 89 LEU A O 1
ATOM 701 N N . PRO A 1 90 ? -9.822 11.961 5.282 1.00 93.00 90 PRO A N 1
ATOM 702 C CA . PRO A 1 90 ? -9.358 13.307 4.978 1.00 93.00 90 PRO A CA 1
ATOM 703 C C . PRO A 1 90 ? -7.925 13.521 5.476 1.00 93.00 90 PRO A C 1
ATOM 705 O O . PRO A 1 90 ? -7.554 13.043 6.547 1.00 93.00 90 PRO A O 1
ATOM 708 N N . GLN A 1 91 ? -7.116 14.270 4.721 1.00 94.38 91 GLN A N 1
ATOM 709 C CA . GLN A 1 91 ? -5.755 14.609 5.161 1.00 94.38 91 GLN A CA 1
ATOM 710 C C . GLN A 1 91 ? -5.749 15.519 6.395 1.00 94.38 91 GLN A C 1
ATOM 712 O O . GLN A 1 91 ? -4.788 15.491 7.156 1.00 94.38 91 GLN A O 1
ATOM 717 N N . GLN A 1 92 ? -6.807 16.307 6.588 1.00 97.12 92 GLN A N 1
ATOM 718 C CA . GLN A 1 92 ? -7.003 17.191 7.733 1.00 97.12 92 GLN A CA 1
ATOM 719 C C . GLN A 1 92 ? -8.289 16.782 8.447 1.00 97.12 92 GLN A C 1
ATOM 721 O O . GLN A 1 92 ? -9.331 16.652 7.804 1.00 97.12 92 GLN A O 1
ATOM 726 N N . ILE A 1 93 ? -8.208 16.564 9.755 1.00 96.06 93 ILE A N 1
ATOM 727 C CA . ILE A 1 93 ? -9.337 16.182 10.604 1.00 96.06 93 ILE A CA 1
ATOM 728 C C . ILE A 1 93 ? -9.421 17.123 11.807 1.00 96.06 93 ILE A C 1
ATOM 730 O O . ILE A 1 93 ? -8.404 17.540 12.355 1.00 96.06 93 ILE A O 1
ATOM 734 N N . GLU A 1 94 ? -10.637 17.457 12.222 1.00 97.25 94 GLU A N 1
ATOM 735 C CA . GLU A 1 94 ? -10.872 18.359 13.353 1.00 97.25 94 GLU A CA 1
ATOM 736 C C . GLU A 1 94 ? -10.799 17.601 14.680 1.00 97.25 94 GLU A C 1
ATOM 738 O O . GLU A 1 94 ? -11.418 16.540 14.838 1.00 97.25 94 GLU A O 1
ATOM 743 N N . ARG A 1 95 ? -10.094 18.157 15.670 1.00 96.56 95 ARG A N 1
ATOM 744 C CA . ARG A 1 95 ? -10.154 17.651 17.042 1.00 96.56 95 ARG A CA 1
ATOM 745 C C . ARG A 1 95 ? -11.585 17.759 17.577 1.00 96.56 95 ARG A C 1
ATOM 747 O O . ARG A 1 95 ? -12.225 18.802 17.506 1.00 96.56 95 ARG A O 1
ATOM 754 N N . GLY A 1 96 ? -12.078 16.672 18.161 1.00 95.12 96 GLY A N 1
ATOM 755 C CA . GLY A 1 96 ? -13.458 16.529 18.621 1.00 95.12 96 GLY A CA 1
ATOM 756 C C . GLY A 1 96 ? -14.456 16.192 17.509 1.00 95.12 96 GLY A C 1
ATOM 757 O O . GLY A 1 96 ? -15.613 15.914 17.822 1.00 95.12 96 GLY A O 1
ATOM 758 N N . GLY A 1 97 ? -14.017 16.179 16.245 1.00 95.25 97 GLY A N 1
ATOM 759 C CA . GLY A 1 97 ? -14.800 15.707 15.109 1.00 95.25 97 GLY A CA 1
ATOM 760 C C . GLY A 1 97 ? -14.978 14.188 15.105 1.00 95.25 97 GLY A C 1
ATOM 761 O O . GLY A 1 97 ? -14.428 13.475 15.947 1.00 95.25 97 GLY A O 1
ATOM 762 N N . TYR A 1 98 ? -15.744 13.693 14.131 1.00 95.69 98 TYR A N 1
ATOM 763 C CA . TYR A 1 98 ? -16.052 12.272 13.974 1.00 95.69 98 TYR A CA 1
ATOM 764 C C . TYR A 1 98 ? -15.569 11.759 12.624 1.00 95.69 98 TYR A C 1
ATOM 766 O O . TYR A 1 98 ? -15.898 12.333 11.587 1.00 95.69 98 TYR A O 1
ATOM 774 N N . VAL A 1 99 ? -14.817 10.659 12.632 1.00 95.38 99 VAL A N 1
ATOM 775 C CA . VAL A 1 99 ? -14.280 10.039 11.418 1.00 95.38 99 VAL A CA 1
ATOM 776 C C . VAL A 1 99 ? -14.364 8.520 11.531 1.00 95.38 99 VAL A C 1
ATOM 778 O O . VAL A 1 99 ? -14.125 7.950 12.590 1.00 95.38 99 VAL A O 1
ATOM 781 N N . SER A 1 100 ? -14.721 7.851 10.433 1.00 96.00 100 SER A N 1
ATOM 782 C CA . SER A 1 100 ? -14.740 6.388 10.392 1.00 96.00 100 SER A CA 1
ATOM 783 C C . SER A 1 100 ? -13.334 5.832 10.172 1.00 96.00 100 SER A C 1
ATOM 785 O O . SER A 1 100 ? -12.670 6.192 9.200 1.00 96.00 100 SER A O 1
ATOM 787 N N . MET A 1 101 ? -12.919 4.918 11.049 1.00 96.69 101 MET A N 1
ATOM 788 C CA . MET A 1 101 ? -11.683 4.134 10.929 1.00 96.69 101 MET A CA 1
ATOM 789 C C . MET A 1 101 ? -11.969 2.676 10.542 1.00 96.69 101 MET A C 1
ATOM 791 O O . MET A 1 101 ? -11.103 1.809 10.654 1.00 96.69 101 MET A O 1
ATOM 795 N N . GLU A 1 102 ? -13.191 2.388 10.086 1.00 96.69 102 GLU A N 1
ATOM 796 C CA . GLU A 1 102 ? -13.572 1.049 9.654 1.00 96.69 102 GLU A CA 1
ATOM 797 C C . GLU A 1 102 ? -12.772 0.603 8.432 1.00 96.69 102 GLU A C 1
ATOM 799 O O . GLU A 1 102 ? -12.481 1.374 7.510 1.00 96.69 102 GLU A O 1
ATOM 804 N N . THR A 1 103 ? -12.475 -0.691 8.399 1.00 96.44 103 THR A N 1
ATOM 805 C CA . THR A 1 103 ? -11.646 -1.292 7.361 1.00 96.44 103 THR A CA 1
ATOM 806 C C . THR A 1 103 ? -12.397 -2.360 6.580 1.00 96.44 103 THR A C 1
ATOM 808 O O . THR A 1 103 ? -13.415 -2.882 7.028 1.00 96.44 103 THR A O 1
ATOM 811 N N . THR A 1 104 ? -11.917 -2.621 5.368 1.00 95.25 104 THR A N 1
ATOM 812 C CA . THR A 1 104 ? -12.183 -3.843 4.608 1.00 95.25 104 THR A CA 1
ATOM 813 C C . THR A 1 104 ? -10.874 -4.621 4.561 1.00 95.25 104 THR A C 1
ATOM 815 O O . THR A 1 104 ? -9.853 -4.032 4.183 1.00 95.25 104 THR A O 1
ATOM 818 N N . PRO A 1 105 ? -10.847 -5.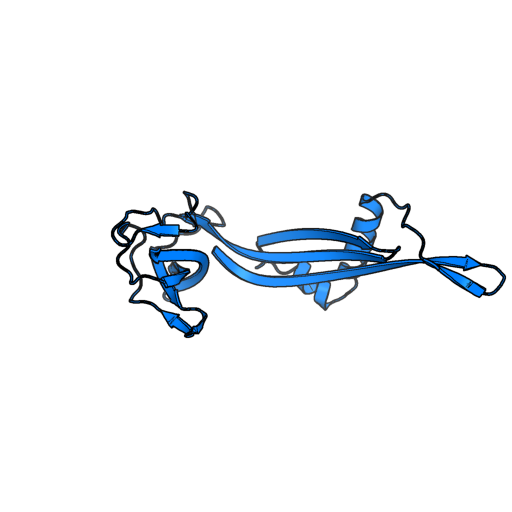902 4.943 1.00 93.44 105 PRO A N 1
ATOM 819 C CA . PRO A 1 105 ? -9.604 -6.627 5.093 1.00 93.44 105 PRO A CA 1
ATOM 820 C C . PRO A 1 105 ? -9.125 -7.152 3.740 1.00 93.44 105 PRO A C 1
ATOM 822 O O . PRO A 1 105 ? -9.900 -7.341 2.800 1.00 93.44 105 PRO A O 1
ATOM 825 N N . PHE A 1 106 ? -7.822 -7.393 3.647 1.00 89.94 106 PHE A N 1
ATOM 826 C CA . PHE A 1 106 ? -7.217 -8.129 2.549 1.00 89.94 106 PHE A CA 1
ATOM 827 C C . PHE A 1 106 ? -6.381 -9.287 3.117 1.00 89.94 106 PHE A C 1
ATOM 829 O O . PHE A 1 106 ? -5.543 -9.059 4.002 1.00 89.94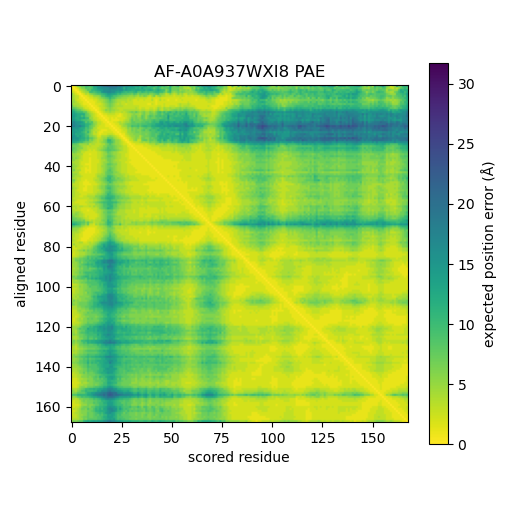 106 PHE A O 1
ATOM 836 N N . PRO A 1 107 ? -6.587 -10.525 2.632 1.00 89.62 107 PRO A N 1
ATOM 837 C CA . PRO A 1 107 ? -7.696 -10.955 1.764 1.00 89.62 107 PRO A CA 1
ATOM 838 C C . PRO A 1 107 ? -9.069 -10.804 2.458 1.00 89.62 107 PRO A C 1
ATOM 840 O O . PRO A 1 107 ? -9.131 -10.644 3.674 1.00 89.62 107 PRO A O 1
ATOM 843 N N . SER A 1 108 ? -10.173 -10.842 1.705 1.00 88.69 108 SER A N 1
ATOM 844 C CA . SER A 1 108 ? -11.519 -10.482 2.206 1.00 88.69 108 SER A CA 1
ATOM 845 C C . SER A 1 108 ? -12.060 -11.373 3.330 1.00 88.69 108 SER A C 1
ATOM 847 O O . SER A 1 108 ? -12.942 -10.948 4.070 1.00 88.69 108 SER A O 1
ATOM 849 N N . PHE A 1 109 ? -11.536 -12.591 3.474 1.00 87.62 109 PHE A N 1
ATOM 850 C CA . PHE A 1 109 ? -11.905 -13.522 4.545 1.00 87.62 109 PHE A CA 1
ATOM 851 C C . PHE A 1 109 ? -11.187 -13.250 5.872 1.00 87.62 109 PHE A C 1
ATOM 853 O O . PHE A 1 109 ? -11.483 -13.886 6.881 1.00 87.62 109 PHE A O 1
ATOM 860 N N . ALA A 1 110 ? -10.198 -12.360 5.880 1.00 90.25 110 ALA A N 1
ATOM 861 C CA . ALA A 1 110 ? -9.483 -12.029 7.096 1.00 90.25 110 ALA A CA 1
ATOM 862 C C . ALA A 1 110 ? -10.298 -11.103 8.019 1.00 90.25 110 ALA A C 1
ATOM 864 O O . ALA A 1 110 ? -11.201 -10.415 7.553 1.00 90.25 110 ALA A O 1
ATOM 865 N N . PRO A 1 111 ? -9.966 -11.031 9.320 1.00 92.38 111 PRO A N 1
ATOM 866 C CA . PRO A 1 111 ? -10.590 -10.069 10.220 1.00 92.38 111 PRO A CA 1
ATOM 867 C C . PRO A 1 111 ? -10.226 -8.624 9.856 1.00 92.38 111 PRO A C 1
ATOM 869 O O . PRO A 1 111 ? -9.127 -8.338 9.370 1.00 92.38 111 PRO A O 1
ATOM 872 N N . ASN A 1 112 ? -11.155 -7.714 10.145 1.00 96.25 112 ASN A N 1
ATOM 873 C CA . ASN A 1 112 ? -10.924 -6.273 10.092 1.00 96.25 112 ASN A CA 1
ATOM 874 C C . ASN A 1 112 ? -9.950 -5.824 11.187 1.00 96.25 112 ASN A C 1
ATOM 876 O O . ASN A 1 112 ? -9.691 -6.547 12.149 1.00 96.25 112 ASN A O 1
ATOM 880 N N . ALA A 1 113 ? -9.441 -4.599 11.056 1.00 97.25 113 ALA A N 1
ATOM 881 C CA . ALA A 1 113 ? -8.740 -3.955 12.158 1.00 97.25 113 ALA A CA 1
ATOM 882 C C . ALA A 1 113 ? -9.692 -3.803 13.354 1.00 97.25 113 ALA A C 1
ATOM 884 O O . ALA A 1 113 ? -10.816 -3.330 13.186 1.00 97.25 113 ALA A O 1
ATOM 885 N N . ALA A 1 114 ? -9.230 -4.189 14.541 1.00 97.38 114 ALA A N 1
ATOM 886 C CA . ALA A 1 114 ? -9.978 -4.066 15.789 1.00 97.38 114 ALA A CA 1
ATOM 887 C C . ALA A 1 114 ? -9.752 -2.700 16.450 1.00 97.38 114 ALA A C 1
ATOM 889 O O . ALA A 1 114 ? -10.662 -2.114 17.036 1.00 97.38 114 ALA A O 1
ATOM 890 N N . MET A 1 115 ? -8.535 -2.163 16.328 1.00 98.06 115 MET A N 1
ATOM 891 C CA . MET A 1 115 ? -8.159 -0.877 16.910 1.00 98.06 115 MET A CA 1
ATOM 892 C C . MET A 1 115 ? -7.293 -0.064 15.952 1.00 98.06 115 MET A C 1
ATOM 894 O O . MET A 1 115 ? -6.745 -0.581 14.973 1.00 98.06 115 MET A O 1
ATOM 898 N N . TYR A 1 116 ? -7.131 1.211 16.266 1.00 97.88 116 TYR A N 1
ATOM 899 C CA . TYR A 1 116 ? -6.181 2.104 15.627 1.00 97.88 116 TYR A CA 1
ATOM 900 C C . TYR A 1 116 ? -5.486 2.985 16.667 1.00 97.88 116 TYR A C 1
ATOM 902 O O . TYR A 1 116 ? -5.939 3.098 17.799 1.00 97.88 116 TYR A O 1
ATOM 910 N N . ASP A 1 117 ? -4.382 3.624 16.299 1.00 97.94 117 ASP A N 1
ATOM 911 C CA . ASP A 1 117 ? -3.818 4.714 17.090 1.00 97.94 117 ASP A CA 1
ATOM 912 C C . ASP A 1 117 ? -3.270 5.838 16.213 1.00 97.94 117 ASP A C 1
ATOM 914 O O . ASP A 1 117 ? -3.119 5.706 14.994 1.00 97.94 117 ASP A O 1
ATOM 918 N N . PHE A 1 118 ? -2.969 6.957 16.865 1.00 97.81 118 PHE A N 1
ATOM 919 C CA . PHE A 1 118 ? -2.209 8.051 16.285 1.00 97.81 118 PHE A CA 1
ATOM 920 C C . PHE A 1 118 ? -0.751 7.924 16.710 1.00 97.81 118 PHE A C 1
ATOM 922 O O . PHE A 1 118 ? -0.441 7.862 17.896 1.00 97.81 118 PHE A O 1
ATOM 929 N N . TYR A 1 119 ? 0.161 7.922 15.746 1.00 98.25 119 TYR A N 1
ATOM 930 C CA . TYR A 1 119 ? 1.584 7.719 15.979 1.00 98.25 119 TYR A CA 1
ATOM 931 C C . TYR A 1 119 ? 2.405 8.922 15.524 1.00 98.25 119 TYR A C 1
ATOM 933 O O . TYR A 1 119 ? 2.278 9.399 14.391 1.00 98.25 119 TYR A O 1
ATOM 941 N N . LYS A 1 120 ? 3.281 9.414 16.402 1.00 97.56 120 LYS A N 1
ATOM 942 C CA . LYS A 1 120 ? 4.183 10.534 16.117 1.00 97.56 120 LYS A CA 1
ATOM 943 C C . LYS A 1 120 ? 5.478 9.992 15.527 1.00 97.56 120 LYS A C 1
ATOM 945 O O . LYS A 1 120 ? 6.443 9.772 16.252 1.00 97.56 120 LYS A O 1
ATOM 950 N N . GLU A 1 121 ? 5.531 9.830 14.205 1.00 93.56 121 GLU A N 1
ATOM 951 C CA . GLU A 1 121 ? 6.699 9.243 13.518 1.00 93.56 121 GLU A CA 1
ATOM 952 C C . GLU A 1 121 ? 8.023 9.930 13.891 1.00 93.56 121 GLU A C 1
ATOM 954 O O . GLU A 1 121 ? 9.004 9.251 14.167 1.00 93.56 121 GLU A O 1
ATOM 959 N N . LYS A 1 122 ? 8.048 11.269 13.989 1.00 94.00 122 LYS A N 1
ATOM 960 C CA . LYS A 1 122 ? 9.269 12.019 14.348 1.00 94.00 122 LYS A CA 1
ATOM 961 C C . LYS A 1 122 ? 9.785 11.731 15.759 1.00 94.00 122 LYS A C 1
ATOM 963 O O . LYS A 1 122 ? 10.970 11.899 16.013 1.00 94.00 122 LYS A O 1
ATOM 968 N N . ARG A 1 123 ? 8.892 11.363 16.679 1.00 95.12 123 ARG A N 1
ATOM 969 C CA . ARG A 1 123 ? 9.218 11.065 18.081 1.00 95.12 123 ARG A CA 1
ATOM 970 C C . ARG A 1 123 ? 9.262 9.567 18.371 1.00 95.12 123 ARG A C 1
ATOM 972 O O . ARG A 1 123 ? 9.597 9.185 19.482 1.00 95.12 123 ARG A O 1
ATOM 979 N N . ASN A 1 124 ? 8.919 8.742 17.384 1.00 95.56 124 ASN A N 1
ATOM 980 C CA . ASN A 1 124 ? 8.851 7.293 17.499 1.00 95.56 124 ASN A CA 1
ATOM 981 C C . ASN A 1 124 ? 7.968 6.802 18.672 1.00 95.56 124 ASN A C 1
ATOM 983 O O . ASN A 1 124 ? 8.257 5.782 19.291 1.00 95.56 124 ASN A O 1
ATOM 987 N N . GLU A 1 125 ? 6.868 7.502 18.965 1.00 96.25 125 GLU A N 1
ATOM 988 C CA . GLU A 1 125 ? 5.971 7.196 20.091 1.00 96.25 125 GLU A CA 1
ATOM 989 C C . GLU A 1 125 ? 4.484 7.291 19.690 1.00 96.25 125 GLU A C 1
ATOM 991 O O . GLU A 1 125 ? 4.128 8.079 18.801 1.00 96.25 125 GLU A O 1
ATOM 996 N N . PRO A 1 126 ? 3.589 6.530 20.345 1.00 96.94 126 PRO A N 1
ATOM 997 C CA . PRO A 1 126 ? 2.152 6.707 20.183 1.00 96.94 126 PRO A CA 1
ATOM 998 C C . PRO A 1 126 ? 1.653 7.979 20.890 1.00 96.94 126 PRO A C 1
ATOM 1000 O O . PRO A 1 126 ? 2.204 8.432 21.893 1.00 96.94 126 PRO A O 1
ATOM 1003 N N . ALA A 1 127 ? 0.583 8.565 20.364 1.00 96.81 127 ALA A N 1
ATOM 1004 C CA . ALA A 1 127 ? -0.111 9.723 20.917 1.00 96.81 127 ALA A CA 1
ATOM 1005 C C . ALA A 1 127 ? -1.341 9.284 21.727 1.00 96.81 127 ALA A C 1
ATOM 1007 O O . ALA A 1 127 ? -2.463 9.669 21.415 1.00 96.81 127 ALA A O 1
ATOM 1008 N N . GLY A 1 128 ? -1.114 8.455 22.747 1.00 94.62 128 GLY A N 1
ATOM 1009 C CA . GLY A 1 128 ? -2.165 7.805 23.534 1.00 94.62 128 GLY A CA 1
ATOM 1010 C C . GLY A 1 128 ? -2.175 6.287 23.352 1.00 94.62 128 GLY A C 1
ATOM 1011 O O . GLY A 1 128 ? -1.250 5.717 22.774 1.00 94.62 128 GLY A O 1
ATOM 1012 N N . GLY A 1 129 ? -3.204 5.633 23.890 1.00 95.19 129 GLY A N 1
ATOM 1013 C CA . GLY A 1 129 ? -3.415 4.194 23.725 1.00 95.19 129 GLY A CA 1
ATOM 1014 C C . GLY A 1 129 ? -4.155 3.844 22.426 1.00 95.19 129 GLY A C 1
ATOM 1015 O O . GLY A 1 129 ? -4.689 4.739 21.768 1.00 95.19 129 GLY A O 1
ATOM 1016 N N . PRO A 1 130 ? -4.211 2.550 22.061 1.00 97.00 130 PRO A N 1
ATOM 1017 C CA . PRO A 1 130 ? -5.071 2.070 20.986 1.00 97.00 130 PRO A CA 1
ATOM 1018 C C . PRO A 1 130 ? -6.547 2.379 21.260 1.00 97.00 130 PRO A C 1
ATOM 1020 O O . PRO A 1 130 ? -7.026 2.266 22.387 1.00 97.00 130 PRO A O 1
ATOM 1023 N N . ILE A 1 131 ? -7.260 2.749 20.204 1.00 97.69 131 ILE A N 1
ATOM 1024 C CA . ILE A 1 131 ? -8.660 3.158 20.203 1.00 97.69 131 ILE A CA 1
ATOM 1025 C C . ILE A 1 131 ? -9.447 2.118 19.391 1.00 97.69 131 ILE A C 1
ATOM 1027 O O . ILE A 1 131 ? -9.037 1.812 18.267 1.00 97.69 131 ILE A O 1
ATOM 1031 N N . PRO A 1 132 ? -10.559 1.557 19.901 1.00 97.94 132 PRO A N 1
ATOM 1032 C CA . PRO A 1 132 ? -11.413 0.663 19.121 1.00 97.94 132 PRO A CA 1
ATOM 1033 C C . PRO A 1 132 ? -11.881 1.327 17.825 1.00 97.94 132 PRO A C 1
ATOM 1035 O O . PRO A 1 132 ? -12.282 2.485 17.843 1.00 97.94 132 PRO A O 1
ATOM 1038 N N . VAL A 1 133 ? -11.910 0.602 16.703 1.00 96.81 133 VAL A N 1
ATOM 1039 C CA . VAL A 1 133 ? -12.386 1.174 15.420 1.00 96.81 133 VAL A CA 1
ATOM 1040 C C . VAL A 1 133 ? -13.853 1.626 15.451 1.00 96.81 133 VAL A C 1
ATOM 1042 O O . VAL A 1 133 ? -14.284 2.380 14.580 1.00 96.81 133 VAL A O 1
ATOM 1045 N N . SER A 1 134 ? -14.627 1.168 16.440 1.00 96.00 134 SER A N 1
ATOM 1046 C CA . SER A 1 134 ? -15.994 1.623 16.701 1.00 96.00 134 SER A CA 1
ATOM 1047 C C . SER A 1 134 ? -16.059 3.024 17.314 1.00 96.00 134 SER A C 1
ATOM 1049 O O . SER A 1 134 ? -17.084 3.689 17.177 1.00 96.00 134 SER A O 1
ATOM 1051 N N . GLU A 1 135 ? -14.996 3.472 17.986 1.00 96.69 135 GLU A N 1
ATOM 1052 C CA . GLU A 1 135 ? -14.885 4.836 18.495 1.00 96.69 135 GLU A CA 1
ATOM 1053 C C . GLU A 1 135 ? -14.501 5.759 17.338 1.00 96.69 135 GLU A C 1
ATOM 1055 O O . GLU A 1 135 ? -13.487 5.573 16.667 1.00 96.69 135 GLU A O 1
ATOM 1060 N N . ARG A 1 136 ? -15.364 6.737 17.069 1.00 93.38 136 ARG A N 1
ATOM 1061 C CA . ARG A 1 136 ? -15.250 7.615 15.897 1.00 93.38 136 ARG A CA 1
ATOM 1062 C C . ARG A 1 136 ? -14.772 9.008 16.268 1.00 93.38 136 ARG A C 1
ATOM 1064 O O . ARG A 1 136 ? -14.384 9.763 15.376 1.00 93.38 136 ARG A O 1
ATOM 1071 N N . LYS A 1 137 ? -14.845 9.383 17.547 1.00 96.38 137 LYS A N 1
ATOM 1072 C CA . LYS A 1 137 ? -14.482 10.722 17.991 1.00 96.38 137 LYS A CA 1
ATOM 1073 C C . LYS A 1 137 ? -12.965 10.883 18.016 1.00 96.38 137 LYS A C 1
ATOM 1075 O O . LYS A 1 137 ? -12.236 10.069 18.577 1.00 96.38 137 LYS A O 1
ATOM 1080 N N . ILE A 1 138 ? -12.481 11.975 17.437 1.00 95.69 138 ILE A N 1
ATOM 1081 C CA . ILE A 1 138 ? -11.054 12.291 17.385 1.00 95.69 138 ILE A CA 1
ATOM 1082 C C . ILE A 1 138 ? -10.658 13.056 18.645 1.00 95.69 138 ILE A C 1
ATOM 1084 O O . ILE A 1 138 ? -10.778 14.278 18.699 1.00 95.69 138 ILE A O 1
ATOM 1088 N N . ASP A 1 139 ? -10.170 12.347 19.661 1.00 95.25 139 ASP A N 1
ATOM 1089 C CA . ASP A 1 139 ? -9.647 12.957 20.890 1.00 95.25 139 ASP A CA 1
ATOM 1090 C C . ASP A 1 139 ? -8.138 12.752 21.033 1.00 95.25 139 ASP A C 1
ATOM 1092 O O . ASP A 1 139 ? -7.634 12.028 21.886 1.00 95.25 139 ASP A O 1
ATOM 1096 N N . VAL A 1 140 ? -7.400 13.405 20.142 1.00 96.50 140 VAL A N 1
ATOM 1097 C CA . VAL A 1 140 ? -5.944 13.513 20.213 1.00 96.50 140 VAL A CA 1
ATOM 1098 C C . VAL A 1 140 ? -5.558 14.983 20.090 1.00 96.50 140 VAL A C 1
ATOM 1100 O O . VAL A 1 140 ? -6.294 15.795 19.523 1.00 96.50 140 VAL A O 1
ATOM 1103 N N . ALA A 1 141 ? -4.418 15.360 20.666 1.00 96.38 141 ALA A N 1
ATOM 1104 C CA . ALA A 1 141 ? -3.902 16.716 20.536 1.00 96.38 141 ALA A CA 1
ATOM 1105 C C . ALA A 1 141 ? -3.649 17.071 19.062 1.00 96.38 141 ALA A C 1
ATOM 1107 O O . ALA A 1 141 ? -3.348 16.201 18.244 1.00 96.38 141 ALA A O 1
ATOM 1108 N N . ARG A 1 142 ? -3.701 18.364 18.740 1.00 97.06 142 ARG A N 1
ATOM 1109 C CA . ARG A 1 142 ? -3.344 18.877 17.411 1.00 97.06 142 ARG A CA 1
ATOM 1110 C C . ARG A 1 142 ? -1.944 18.426 17.003 1.00 97.06 142 ARG A C 1
ATOM 1112 O O . ARG A 1 142 ? -1.036 18.389 17.836 1.00 97.06 142 ARG A O 1
ATOM 1119 N N . GLY A 1 143 ? -1.760 18.101 15.729 1.00 96.94 143 GLY A N 1
ATOM 1120 C CA . GLY A 1 143 ? -0.471 17.649 15.215 1.00 96.94 143 GLY A CA 1
ATOM 1121 C C . GLY A 1 143 ? -0.577 16.759 13.986 1.00 96.94 143 GLY A C 1
ATOM 1122 O O . GLY A 1 143 ? -1.662 16.438 13.515 1.00 96.94 143 GLY A O 1
ATOM 1123 N N . ILE A 1 144 ? 0.580 16.353 13.467 1.00 97.62 144 ILE A N 1
ATOM 1124 C CA . ILE A 1 144 ? 0.677 15.449 12.319 1.00 97.62 144 ILE A CA 1
ATOM 1125 C C . ILE A 1 144 ? 0.959 14.043 12.831 1.00 97.62 144 ILE A C 1
ATOM 1127 O O . ILE A 1 144 ? 1.947 13.816 13.535 1.00 97.62 144 ILE A O 1
ATOM 1131 N N . TYR A 1 145 ? 0.117 13.103 12.424 1.00 97.69 145 TYR A N 1
ATOM 1132 C CA . TYR A 1 145 ? 0.173 11.722 12.868 1.00 97.69 145 TYR A CA 1
ATOM 1133 C C . TYR A 1 145 ? 0.175 10.767 11.692 1.00 97.69 145 TYR A C 1
ATOM 1135 O O . TYR A 1 145 ? -0.456 10.988 10.658 1.00 97.69 145 TYR A O 1
ATOM 1143 N N . ARG A 1 146 ? 0.850 9.643 11.892 1.00 97.31 146 ARG A N 1
ATOM 1144 C CA . ARG A 1 146 ? 0.582 8.429 11.143 1.00 97.31 146 ARG A CA 1
ATOM 1145 C C . ARG A 1 146 ? -0.506 7.656 11.869 1.00 97.31 146 ARG A C 1
ATOM 1147 O O . ARG A 1 146 ? -0.343 7.381 13.051 1.00 97.31 146 ARG A O 1
ATOM 1154 N N . VAL A 1 147 ? -1.570 7.265 11.179 1.00 97.25 147 VAL A N 1
ATOM 1155 C CA . VAL A 1 147 ? -2.549 6.343 11.766 1.00 97.25 147 VAL A CA 1
ATOM 1156 C C . VAL A 1 147 ? -2.018 4.921 11.628 1.00 97.25 147 VAL A C 1
ATOM 1158 O O . VAL A 1 147 ? -1.596 4.532 10.534 1.00 97.25 147 VAL A O 1
ATOM 1161 N N . ARG A 1 148 ? -2.010 4.142 12.710 1.00 97.56 148 ARG A N 1
ATOM 1162 C CA . ARG A 1 148 ? -1.682 2.707 12.671 1.00 97.56 148 ARG A CA 1
ATOM 1163 C C . ARG A 1 148 ? -2.913 1.894 13.023 1.00 97.56 148 ARG A C 1
ATOM 1165 O O . ARG A 1 148 ? -3.748 2.355 13.786 1.00 97.56 148 ARG A O 1
ATOM 1172 N N . PHE A 1 149 ? -3.012 0.694 12.470 1.00 97.56 149 PHE A N 1
ATOM 1173 C CA . PHE A 1 149 ? -4.159 -0.192 12.635 1.00 97.56 149 PHE A CA 1
ATOM 1174 C C . PHE A 1 149 ? -3.712 -1.527 13.203 1.00 97.56 149 PHE A C 1
ATOM 1176 O O . PHE A 1 149 ? -2.702 -2.078 12.768 1.00 97.56 149 PHE A O 1
ATOM 1183 N N . TYR A 1 150 ? -4.483 -2.034 14.152 1.00 97.25 150 TYR A N 1
ATOM 1184 C CA . TYR A 1 150 ? -4.216 -3.249 14.899 1.00 97.25 150 TYR A CA 1
ATOM 1185 C C . TYR A 1 150 ? -5.156 -4.337 14.400 1.00 97.25 150 TYR A C 1
ATOM 1187 O O . TYR A 1 150 ? -6.377 -4.205 14.487 1.00 97.25 150 TYR A O 1
ATOM 1195 N N . PHE A 1 151 ? -4.578 -5.408 13.878 1.00 95.12 151 PHE A N 1
ATOM 1196 C CA . PHE A 1 151 ? -5.298 -6.592 13.432 1.00 95.12 151 PHE A CA 1
ATOM 1197 C C . PHE A 1 151 ? -5.055 -7.713 14.423 1.00 95.12 151 PHE A C 1
ATOM 1199 O O . PHE A 1 151 ? -3.900 -8.032 14.705 1.00 95.12 151 PHE A O 1
ATOM 1206 N N . GLU A 1 152 ? -6.131 -8.296 14.939 1.00 93.88 152 GLU A N 1
ATOM 1207 C CA . GLU A 1 152 ? -6.036 -9.425 15.859 1.00 93.88 152 GLU A CA 1
ATOM 1208 C C . GLU A 1 152 ? -5.358 -10.623 15.195 1.00 93.88 152 GLU A C 1
ATOM 1210 O O . GLU A 1 152 ? -5.598 -10.957 14.028 1.00 93.88 152 GLU A O 1
ATOM 1215 N N . THR A 1 153 ? -4.511 -11.279 15.975 1.00 90.75 153 THR A N 1
ATOM 1216 C CA . THR A 1 153 ? -3.910 -12.571 15.673 1.00 90.75 153 THR A CA 1
ATOM 1217 C C . THR A 1 153 ? -4.067 -13.490 16.877 1.00 90.75 153 THR A C 1
ATOM 1219 O O . THR A 1 153 ? -4.517 -13.080 17.945 1.00 90.75 153 THR A O 1
ATOM 1222 N N . ARG A 1 154 ? -3.678 -14.758 16.720 1.00 90.38 154 ARG A N 1
ATOM 1223 C CA . ARG A 1 154 ? -3.720 -15.739 17.810 1.00 90.38 154 ARG A CA 1
ATOM 1224 C C . ARG A 1 154 ? -2.919 -15.299 19.044 1.00 90.38 154 ARG A C 1
ATOM 1226 O O . ARG A 1 154 ? -3.318 -15.615 20.158 1.00 90.38 154 ARG A O 1
ATOM 1233 N N . ASP A 1 155 ? -1.830 -14.564 18.828 1.00 92.25 155 ASP A N 1
ATOM 1234 C CA . ASP A 1 155 ? -0.848 -14.212 19.859 1.00 92.25 155 ASP A CA 1
ATOM 1235 C C . ASP A 1 155 ? -0.884 -12.716 20.231 1.00 92.25 155 ASP A C 1
ATOM 1237 O O . ASP A 1 155 ? 0.035 -12.206 20.871 1.00 92.25 155 ASP A O 1
ATOM 1241 N N . GLY A 1 156 ? -1.930 -11.988 19.818 1.00 94.00 156 GLY A N 1
ATOM 1242 C CA . GLY A 1 156 ? -2.109 -10.569 20.123 1.00 94.00 156 GLY A CA 1
ATOM 1243 C C . GLY A 1 156 ? -2.518 -9.757 18.900 1.00 94.00 156 GLY A C 1
ATOM 1244 O O . GLY A 1 156 ? -3.584 -9.977 18.331 1.00 94.00 156 GLY A O 1
ATOM 1245 N N . TYR A 1 157 ? -1.686 -8.788 18.514 1.00 94.75 157 TYR A N 1
ATOM 1246 C CA . TYR A 1 157 ? -1.986 -7.872 17.415 1.00 94.75 157 TYR A CA 1
ATOM 1247 C C . TYR A 1 157 ? -0.800 -7.686 16.479 1.00 94.75 157 TYR A C 1
ATOM 1249 O O . TYR A 1 157 ? 0.332 -7.474 16.912 1.00 94.75 157 TYR A O 1
ATOM 1257 N N . GLU A 1 158 ? -1.088 -7.648 15.182 1.00 93.25 158 GLU A N 1
ATOM 1258 C CA . GLU A 1 158 ? -0.178 -7.080 14.198 1.00 93.25 158 GLU A CA 1
ATOM 1259 C C . GLU A 1 158 ? -0.551 -5.636 13.878 1.00 93.25 158 GLU A C 1
ATOM 1261 O O . GLU A 1 158 ? -1.708 -5.313 13.601 1.00 93.25 158 GLU A O 1
ATOM 1266 N N . ILE A 1 159 ? 0.461 -4.771 13.860 1.00 94.88 159 ILE A N 1
ATOM 1267 C CA . ILE A 1 159 ? 0.295 -3.342 13.613 1.00 94.88 159 ILE A CA 1
ATOM 1268 C C . ILE A 1 159 ? 0.686 -3.029 12.169 1.00 94.88 159 ILE A C 1
ATOM 1270 O O . ILE A 1 159 ? 1.801 -3.326 11.735 1.00 94.88 159 ILE A O 1
ATOM 1274 N N . TYR A 1 160 ? -0.221 -2.391 11.433 1.00 94.62 160 TYR A N 1
ATOM 1275 C CA . TYR A 1 160 ? -0.008 -1.964 10.053 1.00 94.62 160 TYR A CA 1
ATOM 1276 C C . TYR A 1 160 ? -0.109 -0.450 9.921 1.00 94.62 160 TYR A C 1
ATOM 1278 O O . TYR A 1 160 ? -0.987 0.200 10.491 1.00 94.62 160 TYR A O 1
ATOM 1286 N N . THR A 1 161 ? 0.770 0.113 9.098 1.00 94.44 161 THR A N 1
ATOM 1287 C CA . THR A 1 161 ? 0.847 1.554 8.880 1.00 94.44 161 THR A CA 1
ATOM 1288 C C . THR A 1 161 ? -0.239 2.009 7.902 1.00 94.44 161 THR A C 1
ATOM 1290 O O . THR A 1 161 ? -0.469 1.403 6.850 1.00 94.44 161 THR A O 1
ATOM 1293 N N . GLY A 1 162 ? -0.940 3.080 8.260 1.00 94.25 162 GLY A N 1
ATOM 1294 C CA . GLY A 1 162 ? -2.025 3.688 7.498 1.00 94.25 162 GLY A CA 1
ATOM 1295 C C . GLY A 1 162 ? -1.672 5.057 6.895 1.00 94.25 162 GLY A C 1
ATOM 1296 O O . GLY A 1 162 ? -0.495 5.400 6.726 1.00 94.25 162 GLY A O 1
ATOM 1297 N N . PRO A 1 163 ? -2.683 5.853 6.517 1.00 94.50 163 PRO A N 1
ATOM 1298 C CA . PRO A 1 163 ? -2.486 7.218 6.031 1.00 94.50 163 PRO A CA 1
ATOM 1299 C C . PRO A 1 163 ? -1.882 8.148 7.098 1.00 94.50 163 PRO A C 1
ATOM 1301 O O . PRO A 1 163 ? -1.948 7.890 8.302 1.00 94.50 163 PRO A O 1
ATOM 1304 N N . ARG A 1 164 ? -1.276 9.241 6.628 1.00 96.12 164 ARG A N 1
ATOM 1305 C CA . ARG A 1 164 ? -0.931 10.397 7.465 1.00 96.12 164 ARG A CA 1
ATOM 1306 C C . ARG A 1 164 ? -2.119 11.344 7.525 1.00 96.12 164 ARG A C 1
ATOM 1308 O O . ARG A 1 164 ? -2.780 11.538 6.507 1.00 96.12 164 ARG A O 1
ATOM 1315 N N . VAL A 1 165 ? -2.323 11.949 8.687 1.00 96.88 165 VAL A N 1
ATOM 1316 C CA . VAL A 1 165 ? -3.335 12.980 8.920 1.00 96.88 165 VAL A CA 1
ATOM 1317 C C . VAL A 1 165 ? -2.767 14.124 9.742 1.00 96.88 165 VAL A C 1
ATOM 1319 O O . VAL A 1 165 ? -1.858 13.939 10.552 1.00 96.88 165 VAL A O 1
ATOM 1322 N N . GLU A 1 166 ? -3.332 15.301 9.543 1.00 98.00 166 GLU A N 1
ATOM 1323 C CA . GLU A 1 166 ? -3.157 16.479 10.376 1.00 98.00 166 GLU A CA 1
ATOM 1324 C C . GLU A 1 166 ? -4.422 16.667 11.221 1.00 98.00 166 GLU A C 1
ATOM 1326 O O . GLU A 1 166 ? -5.522 16.764 10.684 1.00 98.00 166 GLU A O 1
ATOM 1331 N N . VAL A 1 167 ? -4.267 16.710 12.541 1.00 97.56 167 VAL A N 1
ATOM 1332 C CA . VAL A 1 167 ? -5.344 17.031 13.482 1.00 97.56 167 VAL A CA 1
ATOM 1333 C C . VAL A 1 167 ? -5.275 18.519 13.805 1.00 97.56 167 VAL A C 1
ATOM 1335 O O . VAL A 1 167 ? -4.235 18.985 14.289 1.00 97.56 167 VAL A O 1
ATOM 1338 N N . ARG A 1 168 ? -6.370 19.239 13.551 1.00 95.25 168 ARG A N 1
ATOM 1339 C CA . ARG A 1 168 ? -6.522 20.685 13.783 1.00 95.25 168 ARG A CA 1
ATOM 1340 C C . ARG A 1 168 ? -7.434 21.022 14.952 1.00 95.25 168 ARG A C 1
ATOM 1342 O O . ARG A 1 168 ? -8.062 20.113 15.526 1.00 95.25 168 ARG A O 1
#

Secondary structure (DSSP, 8-state):
-EEEEEEEEEEEE-EEE-TTS-EEE----S-HHHHHHHHHHHHHTSHHHHHHHH-TT--EEEEEEEEETTEEEEEEEEEEE-EEESSPPPSEE-TT-B----EEESSTTSPPEEEEEEEEGGGTEESSS-EETT--B--S-SEEEEEEEEEEETTEEEEEEEEEEEE-

Sequence (168 aa):
MIRGSGENIWRYASIIEYEDGRRVPAAIDWPARRIAEKAVDSWMNSPGHRENILRASFTHLGVGMSIVKGETTITQNFASARGYLKTGLPQQIERGGYVSMETTPFPSFAPNAAMYDFYKEKRNEPAGGPIPVSERKIDVARGIYRVRFYFETRDGYEIYTGPRVEVR

Radius of gyration: 22.21 Å; Cα contacts (8 Å, |Δi|>4): 335; chains: 1; bounding box: 50×36×61 Å

Foldseek 3Di:
DWDDKDKDKDKDWAWDADPVRDTATDADPDDPVVVVVVSVVVLCVDPRSVCRVPVPQFDDKDWDWDADRRMIMIMIMTIRFQWAAPDDDDQEDEQQDFAQPWTQGVVNPFDTFQWKFWADVVVRGTQDDTDGSVGGTHHGDFDKTWMWTWGDDPVGTDIDTDDIHTYD

Solvent-accessible surface area (backbone atoms only — not comparable to full-atom values): 9367 Å² total; per-residue (Å²): 53,42,50,71,73,45,75,40,79,40,77,49,71,34,68,48,72,46,98,88,69,51,73,42,67,28,76,76,85,71,57,70,67,60,55,50,50,52,42,51,54,54,32,60,74,32,72,71,41,28,49,59,75,67,36,79,74,49,73,45,72,51,76,50,75,49,78,55,87,22,32,38,40,38,41,39,40,36,31,21,52,54,26,42,63,72,50,89,74,64,57,64,44,53,52,72,35,76,53,78,64,45,49,44,28,41,60,76,88,47,73,45,54,52,26,30,36,44,27,32,73,94,75,74,42,65,66,69,71,78,39,50,33,85,61,34,65,36,88,54,77,68,46,70,29,36,33,34,34,30,29,74,52,100,92,48,68,48,78,26,46,48,63,64,33,33,34,84